Protein AF-A0A959H6X8-F1 (afdb_monomer)

pLDDT: mean 93.14, std 8.44, range [43.53, 98.81]

Mean predicted aligned error: 4.14 Å

Sequence (132 aa):
GRILAFDNGFKRHFQNNGQNSHSRGVEYEVDEGARTVRQTWEYGKELGPAFYSRNICDADYLPQSGNRLLTSGNIHYEGKAYCRIVEVSPDGEVVFEAELTFANRYGSGIDAWGHTDIVYRSERLPVYPEGQ

Structure (mmCIF, N/CA/C/O backbone):
data_AF-A0A959H6X8-F1
#
_entry.id   AF-A0A959H6X8-F1
#
loop_
_atom_site.group_PDB
_atom_site.id
_atom_site.type_symbol
_atom_site.label_atom_id
_atom_site.label_alt_id
_atom_site.label_comp_id
_atom_site.label_asym_id
_atom_site.label_entity_id
_atom_site.label_seq_id
_atom_site.pdbx_PDB_ins_code
_atom_site.Cartn_x
_atom_site.Cartn_y
_atom_site.Cartn_z
_atom_site.occupancy
_atom_site.B_iso_or_equiv
_atom_site.auth_seq_id
_atom_site.auth_comp_id
_atom_site.auth_asym_id
_atom_site.auth_atom_id
_atom_site.pdbx_PDB_model_num
ATOM 1 N N . GLY A 1 1 ? -11.555 8.028 16.524 1.00 91.31 1 GLY A N 1
ATOM 2 C CA . GLY A 1 1 ? -11.87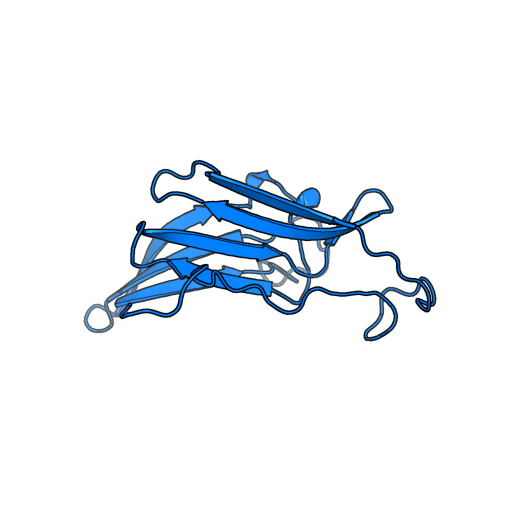4 7.580 15.149 1.00 91.31 1 GLY A CA 1
ATOM 3 C C . GLY A 1 1 ? -10.835 6.586 14.660 1.00 91.31 1 GLY A C 1
ATOM 4 O O . GLY A 1 1 ? -9.850 6.382 15.361 1.00 91.31 1 GLY A O 1
ATOM 5 N N . ARG A 1 2 ? -11.037 5.964 13.490 1.00 95.69 2 ARG A N 1
ATOM 6 C CA . ARG A 1 2 ? -10.019 5.113 12.848 1.00 95.69 2 ARG A CA 1
ATOM 7 C C . ARG A 1 2 ? -9.361 5.847 11.687 1.00 95.69 2 ARG A C 1
ATOM 9 O O . ARG A 1 2 ? -10.045 6.561 10.961 1.00 95.69 2 ARG A O 1
ATOM 16 N N . ILE A 1 3 ? -8.055 5.666 11.533 1.00 98.00 3 ILE A N 1
ATOM 17 C CA . ILE A 1 3 ? -7.262 6.222 10.436 1.00 98.00 3 ILE A CA 1
ATOM 18 C C . ILE A 1 3 ? -6.536 5.066 9.761 1.00 98.00 3 ILE A C 1
ATOM 20 O O . ILE A 1 3 ? -5.771 4.364 10.420 1.00 98.00 3 ILE A O 1
ATOM 24 N N . LEU A 1 4 ? -6.767 4.895 8.462 1.00 98.44 4 LEU A N 1
ATOM 25 C CA . LEU A 1 4 ? -6.001 4.007 7.594 1.00 98.44 4 LEU A CA 1
ATOM 26 C C . LEU A 1 4 ? -4.975 4.843 6.825 1.00 98.44 4 LEU A C 1
ATOM 28 O O . LEU A 1 4 ? -5.294 5.928 6.343 1.00 98.44 4 LEU A O 1
ATOM 32 N N . ALA A 1 5 ? -3.751 4.338 6.711 1.00 98.25 5 ALA A N 1
ATOM 33 C CA . ALA A 1 5 ? -2.714 4.953 5.899 1.00 98.25 5 ALA A CA 1
ATOM 34 C C . ALA A 1 5 ? -1.862 3.894 5.201 1.00 98.25 5 ALA A C 1
ATOM 36 O O . ALA A 1 5 ? -1.592 2.825 5.755 1.00 98.25 5 ALA A O 1
ATOM 37 N N . PHE A 1 6 ? -1.369 4.239 4.014 1.00 98.69 6 PHE A N 1
ATOM 38 C CA . PHE A 1 6 ? -0.217 3.566 3.437 1.00 98.69 6 PHE A CA 1
ATOM 39 C C . PHE A 1 6 ? 1.057 4.254 3.941 1.00 98.69 6 PHE A C 1
ATOM 41 O O . PHE A 1 6 ? 1.339 5.406 3.620 1.00 98.69 6 PHE A O 1
ATOM 48 N N . ASP A 1 7 ? 1.833 3.553 4.757 1.00 98.00 7 ASP A N 1
ATOM 49 C CA . ASP A 1 7 ? 3.124 4.003 5.262 1.00 98.00 7 ASP A CA 1
ATOM 50 C C . ASP A 1 7 ? 4.219 3.494 4.319 1.00 98.00 7 ASP A C 1
ATOM 52 O O . ASP A 1 7 ? 4.627 2.335 4.404 1.00 98.00 7 ASP A O 1
ATOM 56 N N . ASN A 1 8 ? 4.700 4.357 3.413 1.00 97.38 8 ASN A N 1
ATOM 57 C CA . ASN A 1 8 ? 5.770 4.012 2.470 1.00 97.38 8 ASN A CA 1
ATOM 58 C C . ASN A 1 8 ? 7.044 3.538 3.179 1.00 97.38 8 ASN A C 1
ATOM 60 O O . ASN A 1 8 ? 7.749 2.689 2.643 1.00 97.38 8 ASN A O 1
ATOM 64 N N . GLY A 1 9 ? 7.350 4.071 4.367 1.00 95.81 9 GLY A N 1
ATOM 65 C CA . GLY A 1 9 ? 8.530 3.698 5.144 1.00 95.81 9 GLY A CA 1
ATOM 66 C C . GLY A 1 9 ? 9.861 4.273 4.659 1.00 95.81 9 GLY A C 1
ATOM 67 O O . GLY A 1 9 ? 10.912 3.834 5.131 1.00 95.81 9 GLY A O 1
ATOM 68 N N . PHE A 1 10 ? 9.868 5.249 3.744 1.00 93.38 10 PHE A N 1
ATOM 69 C CA . PHE A 1 10 ? 11.110 5.921 3.355 1.00 93.38 10 PHE A CA 1
ATOM 70 C C . PHE A 1 10 ? 11.720 6.666 4.550 1.00 93.38 10 PHE A C 1
ATOM 72 O O . PHE A 1 10 ? 11.047 7.450 5.215 1.00 93.38 10 PHE A O 1
ATOM 79 N N . LYS A 1 11 ? 13.010 6.419 4.821 1.00 90.88 11 LYS A N 1
ATOM 80 C CA . LYS A 1 11 ? 13.726 6.930 6.006 1.00 90.88 11 LYS A CA 1
ATOM 81 C C . LYS A 1 11 ? 13.041 6.574 7.330 1.00 90.88 11 LYS A C 1
ATOM 83 O O . LYS A 1 11 ? 13.046 7.366 8.277 1.00 90.88 11 LYS A O 1
ATOM 88 N N . ARG A 1 12 ? 12.457 5.372 7.407 1.00 93.31 12 ARG A N 1
ATOM 89 C CA . ARG A 1 12 ? 11.875 4.834 8.642 1.00 93.31 12 ARG A CA 1
ATOM 90 C C . ARG A 1 12 ? 12.856 4.998 9.813 1.00 93.31 12 ARG A C 1
ATOM 92 O O . ARG A 1 12 ? 14.059 4.785 9.666 1.00 93.31 12 ARG A O 1
ATOM 99 N N . HIS A 1 13 ? 12.336 5.422 10.965 1.00 92.00 13 HIS A N 1
ATOM 100 C CA . HIS A 1 13 ? 13.120 5.756 12.166 1.00 92.00 13 HIS A CA 1
ATOM 101 C C . HIS A 1 13 ? 14.178 6.857 11.965 1.00 92.00 13 HIS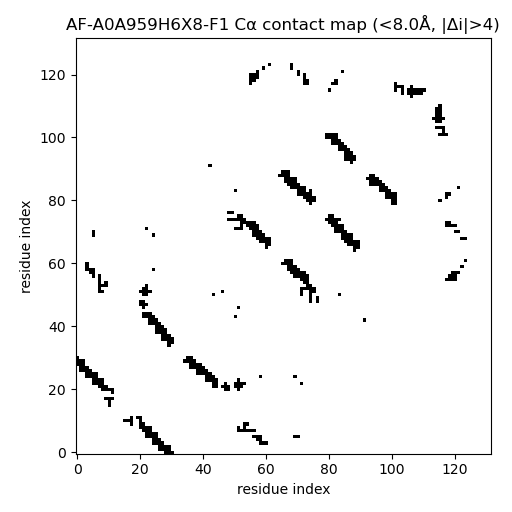 A C 1
ATOM 103 O O . HIS A 1 13 ? 15.167 6.897 12.692 1.00 92.00 13 HIS A O 1
ATOM 109 N N . PHE A 1 14 ? 13.978 7.751 10.992 1.00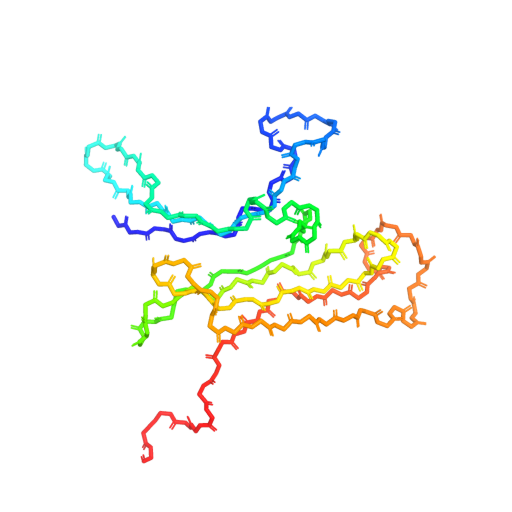 90.38 14 PHE A N 1
ATOM 110 C CA . PHE A 1 14 ? 14.905 8.836 10.652 1.00 90.38 14 PHE A CA 1
ATOM 111 C C . PHE A 1 14 ? 16.299 8.341 10.225 1.00 90.38 14 PHE A C 1
ATOM 113 O O . PHE A 1 14 ? 17.289 9.064 10.341 1.00 90.38 14 PHE A O 1
ATOM 120 N N . GLN A 1 15 ? 16.387 7.108 9.713 1.00 87.12 15 GLN A N 1
ATOM 121 C CA . GLN A 1 15 ? 17.642 6.505 9.267 1.00 87.12 15 GLN A CA 1
ATOM 122 C C . GLN A 1 15 ? 17.861 6.714 7.763 1.00 87.12 15 GLN A C 1
ATOM 124 O O . GLN A 1 15 ? 16.959 6.528 6.949 1.00 87.12 15 GLN A O 1
ATOM 129 N N . ASN A 1 16 ? 19.090 7.073 7.380 1.00 78.88 16 ASN A N 1
ATOM 130 C CA . ASN A 1 16 ? 19.459 7.335 5.982 1.00 78.88 16 ASN A CA 1
ATOM 131 C C . ASN A 1 16 ? 19.854 6.076 5.188 1.00 78.88 16 ASN A C 1
ATOM 133 O O . ASN A 1 16 ? 20.015 6.162 3.976 1.00 78.88 16 ASN A O 1
ATOM 137 N N . ASN A 1 17 ? 20.038 4.921 5.836 1.00 67.88 17 ASN A N 1
ATOM 138 C CA . ASN A 1 17 ? 20.657 3.742 5.216 1.00 67.88 17 ASN A CA 1
ATOM 139 C C . ASN A 1 17 ? 19.669 2.755 4.571 1.00 67.88 17 ASN A C 1
ATOM 141 O O . ASN A 1 17 ? 20.117 1.773 3.992 1.00 67.88 17 ASN A O 1
ATOM 145 N N . GLY A 1 18 ? 18.354 2.987 4.640 1.00 66.81 18 GLY A N 1
ATOM 146 C CA . GLY A 1 18 ? 17.345 2.238 3.877 1.00 66.81 18 GLY A CA 1
ATOM 147 C C . GLY A 1 18 ? 17.184 0.749 4.222 1.00 66.81 18 GLY A C 1
ATOM 148 O O . GLY A 1 18 ? 16.165 0.176 3.855 1.00 66.81 18 GLY A O 1
ATOM 149 N N . GLN A 1 19 ? 18.114 0.136 4.965 1.00 68.44 19 GLN A N 1
ATOM 150 C CA . GLN A 1 19 ? 18.187 -1.317 5.181 1.00 68.44 19 GLN A CA 1
ATOM 151 C C . GLN A 1 19 ? 16.973 -1.909 5.911 1.00 68.44 19 GLN A C 1
ATOM 153 O O . GLN A 1 19 ? 16.724 -3.100 5.791 1.00 68.44 19 GLN A O 1
ATOM 158 N N . ASN A 1 20 ? 16.187 -1.075 6.598 1.00 78.62 20 ASN A N 1
ATOM 159 C CA . ASN A 1 20 ? 14.956 -1.474 7.287 1.00 78.62 20 ASN A CA 1
ATOM 160 C C . ASN A 1 20 ? 13.686 -0.840 6.685 1.00 78.62 20 ASN A C 1
ATOM 162 O O . ASN A 1 20 ? 12.619 -0.867 7.307 1.00 78.62 20 ASN A O 1
ATOM 166 N N . SER A 1 21 ? 13.789 -0.209 5.509 1.00 91.94 21 SER A N 1
ATOM 167 C CA . SER A 1 21 ? 12.630 0.406 4.856 1.00 91.94 21 SER A CA 1
ATOM 168 C C . SER A 1 21 ? 11.735 -0.680 4.268 1.00 91.94 21 SER A C 1
ATOM 170 O O . SER A 1 21 ? 12.181 -1.539 3.517 1.00 91.94 21 SER A O 1
ATOM 172 N N . HIS A 1 22 ? 10.465 -0.627 4.636 1.00 96.19 22 HIS A N 1
ATOM 173 C CA . HIS A 1 22 ? 9.401 -1.480 4.130 1.00 96.19 22 HIS A CA 1
ATOM 174 C C . HIS A 1 22 ? 8.140 -0.634 4.082 1.00 96.19 22 HIS A C 1
ATOM 176 O O . HIS A 1 22 ? 7.979 0.271 4.910 1.00 96.19 22 HIS A O 1
ATOM 182 N N . SER A 1 23 ? 7.255 -0.935 3.142 1.00 98.06 23 SER A N 1
ATOM 183 C CA . SER A 1 23 ? 5.942 -0.311 3.101 1.00 98.06 23 SER A CA 1
ATOM 184 C C . SER A 1 23 ? 4.937 -1.157 3.862 1.00 98.06 23 SER A C 1
ATOM 186 O O . SER A 1 23 ? 5.094 -2.374 3.969 1.00 98.06 23 SER A O 1
ATOM 188 N N . ARG A 1 24 ? 3.910 -0.513 4.406 1.00 98.44 24 ARG A N 1
ATOM 189 C CA . ARG A 1 24 ? 2.816 -1.207 5.078 1.00 98.44 24 ARG A CA 1
ATOM 190 C C . ARG A 1 24 ? 1.514 -0.432 4.963 1.00 98.44 24 ARG A C 1
ATOM 192 O O . ARG A 1 24 ? 1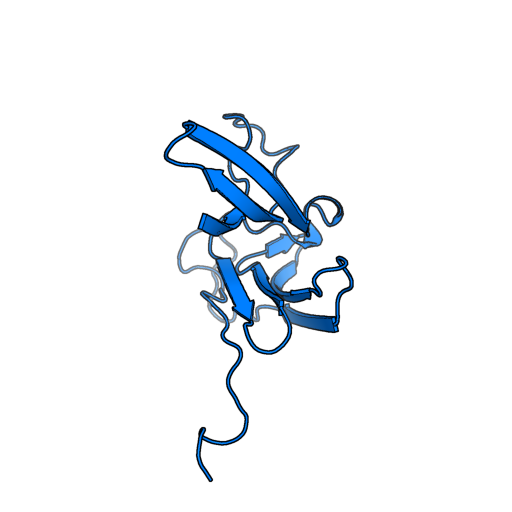.515 0.791 5.072 1.00 98.44 24 ARG A O 1
ATOM 199 N N . GLY A 1 25 ? 0.407 -1.145 4.802 1.00 98.56 25 GLY A N 1
ATOM 200 C CA . GLY A 1 25 ? -0.889 -0.608 5.199 1.00 98.56 25 GLY A CA 1
ATOM 201 C C . GLY A 1 25 ? -0.973 -0.667 6.718 1.00 98.56 25 GLY A C 1
ATOM 202 O O . GLY A 1 25 ? -0.603 -1.681 7.309 1.00 98.56 25 GLY A O 1
ATOM 203 N N . VAL A 1 26 ? -1.414 0.407 7.362 1.00 98.56 26 VAL A N 1
ATOM 204 C CA . VAL A 1 26 ? -1.519 0.467 8.822 1.00 98.56 26 VAL A CA 1
ATOM 205 C C . VAL A 1 26 ? -2.788 1.195 9.236 1.00 98.56 26 VAL A C 1
ATOM 207 O O . VAL A 1 26 ? -3.136 2.230 8.668 1.00 98.56 26 VAL A O 1
ATOM 210 N N . GLU A 1 27 ? -3.475 0.650 10.238 1.00 98.38 27 GLU A N 1
ATOM 211 C CA . GLU A 1 27 ? -4.657 1.270 10.830 1.00 98.38 27 GLU A CA 1
ATOM 212 C C . GLU A 1 27 ? -4.404 1.631 12.292 1.00 98.38 27 GLU A C 1
ATOM 214 O O . GLU A 1 27 ? -3.811 0.866 13.064 1.00 98.38 27 GLU A O 1
ATOM 219 N N . TYR A 1 28 ? -4.890 2.808 12.668 1.00 98.50 28 TYR A N 1
ATOM 220 C CA . TYR A 1 28 ? -4.825 3.333 14.018 1.00 98.50 28 TYR A CA 1
ATOM 221 C C . TYR A 1 28 ? -6.214 3.672 14.536 1.00 98.50 28 TYR A C 1
ATOM 223 O O . TYR A 1 28 ? -7.023 4.284 13.840 1.00 98.50 28 TYR A O 1
ATOM 231 N N . GLU A 1 29 ? -6.459 3.347 15.798 1.00 98.31 29 GLU A N 1
ATOM 232 C CA . GLU A 1 29 ? -7.528 3.930 16.592 1.00 98.31 29 GLU A CA 1
ATOM 233 C C . GLU A 1 29 ? -6.981 5.146 17.340 1.00 98.31 29 GLU A C 1
ATOM 235 O O . GLU A 1 29 ? -5.954 5.060 18.016 1.00 98.31 29 GLU A O 1
ATOM 240 N N . VAL A 1 30 ? -7.663 6.279 17.195 1.00 98.31 30 VAL A N 1
ATOM 241 C CA . VAL A 1 30 ? -7.308 7.555 17.821 1.00 98.31 30 VAL A CA 1
ATOM 242 C C . VAL A 1 30 ? -8.406 7.953 18.797 1.00 98.31 30 VAL A C 1
ATOM 244 O O . VAL A 1 30 ? -9.564 8.118 18.395 1.00 98.31 30 VAL A O 1
ATOM 247 N N . ASP A 1 31 ? -8.029 8.144 20.057 1.00 98.19 31 ASP A N 1
ATOM 248 C CA . ASP A 1 31 ? -8.856 8.784 21.076 1.00 98.19 31 ASP A CA 1
ATOM 249 C C . ASP A 1 31 ? -8.330 10.205 21.303 1.00 98.19 31 ASP A C 1
ATOM 251 O O . ASP A 1 31 ? -7.296 10.420 21.940 1.00 98.19 31 ASP A O 1
ATOM 255 N N . GLU A 1 32 ? -9.033 11.191 20.747 1.00 97.19 32 GLU A N 1
ATOM 256 C CA . GLU A 1 32 ? -8.651 12.603 20.855 1.00 97.19 32 GLU A CA 1
ATOM 257 C C . GLU A 1 32 ? -8.851 13.159 22.273 1.00 97.19 32 GLU A C 1
ATOM 259 O O . GLU A 1 32 ? -8.097 14.038 22.697 1.00 97.19 32 GLU A O 1
ATOM 264 N N . GLY A 1 33 ? -9.823 12.629 23.026 1.00 98.00 33 GLY A N 1
ATOM 265 C CA . GLY A 1 33 ? -10.101 13.050 24.399 1.00 98.00 33 GLY A CA 1
ATOM 266 C C . GLY A 1 33 ? -9.017 12.575 25.362 1.00 98.00 33 GLY A C 1
ATOM 267 O O . GLY A 1 33 ? -8.494 13.364 26.151 1.00 98.00 33 GLY A O 1
ATOM 268 N N . ALA A 1 34 ? -8.627 11.304 25.248 1.00 98.00 34 ALA A N 1
ATOM 269 C CA . ALA A 1 34 ? -7.538 10.715 26.024 1.00 98.00 34 ALA A CA 1
ATOM 270 C C . ALA A 1 34 ? -6.140 11.034 25.459 1.00 98.00 34 ALA A C 1
ATOM 272 O O . ALA A 1 34 ? -5.141 10.801 26.140 1.00 98.00 34 ALA A O 1
ATOM 273 N N . ARG A 1 35 ? -6.056 11.574 24.233 1.00 97.81 35 ARG A N 1
ATOM 274 C CA . ARG A 1 35 ? -4.813 11.835 23.482 1.00 97.81 35 ARG A CA 1
ATOM 275 C C . ARG A 1 35 ? -3.962 10.582 23.290 1.00 97.81 35 ARG A C 1
ATOM 277 O O . ARG A 1 35 ? -2.740 10.618 23.445 1.00 97.81 35 ARG A O 1
ATOM 284 N N . THR A 1 36 ? -4.606 9.470 22.958 1.00 98.25 36 THR A N 1
ATOM 285 C CA . THR A 1 36 ? -3.929 8.194 22.721 1.00 98.25 36 THR A CA 1
ATOM 286 C C . THR A 1 36 ? -4.127 7.719 21.289 1.00 98.25 36 THR A C 1
ATOM 288 O O . THR A 1 36 ? -5.105 8.047 20.615 1.00 98.25 36 THR A O 1
ATOM 291 N N . VAL A 1 37 ? -3.156 6.941 20.817 1.00 98.25 37 VAL A N 1
ATOM 292 C CA . VAL A 1 37 ? -3.208 6.256 19.530 1.00 98.25 37 VAL A CA 1
ATOM 293 C C . VAL A 1 37 ? -2.818 4.799 19.733 1.00 98.25 37 VAL A C 1
ATOM 295 O O . VAL A 1 37 ? -1.845 4.498 20.427 1.00 98.25 37 VAL A O 1
ATOM 298 N N . ARG A 1 38 ? -3.579 3.886 19.133 1.00 98.44 38 ARG A N 1
ATOM 299 C CA . ARG A 1 38 ? -3.343 2.444 19.202 1.00 98.44 38 ARG A CA 1
ATOM 300 C C . ARG A 1 38 ? -3.337 1.869 17.795 1.00 98.44 38 ARG A C 1
ATOM 302 O O . ARG A 1 38 ? -4.328 1.989 17.085 1.00 98.44 38 ARG A O 1
ATOM 309 N N . GLN A 1 39 ? -2.238 1.232 17.397 1.00 98.31 39 GLN A N 1
ATOM 310 C CA . GLN A 1 39 ? -2.207 0.469 16.148 1.00 98.31 39 GLN A CA 1
ATOM 311 C C . GLN A 1 39 ? -3.143 -0.737 16.290 1.00 98.31 39 GLN A C 1
ATOM 313 O O . GLN A 1 39 ? -3.041 -1.488 17.263 1.00 98.31 39 GLN A O 1
ATOM 318 N N . THR A 1 40 ? -4.074 -0.898 15.356 1.00 97.31 40 THR A N 1
ATOM 319 C CA . THR A 1 40 ? -5.092 -1.960 15.396 1.00 97.31 40 THR A CA 1
ATOM 320 C C . THR A 1 40 ? -4.859 -3.034 14.349 1.00 97.31 40 THR A C 1
ATOM 322 O O . THR A 1 40 ? -5.314 -4.158 14.538 1.00 97.31 40 THR A O 1
ATOM 325 N N . TRP A 1 41 ? -4.157 -2.694 13.270 1.00 97.88 41 TRP A N 1
ATOM 326 C CA . TRP A 1 41 ? -3.932 -3.574 12.132 1.00 97.88 41 TRP A CA 1
ATOM 327 C C . TRP A 1 41 ? -2.695 -3.126 11.347 1.00 97.88 41 TRP A C 1
ATOM 329 O O . TRP A 1 41 ? -2.401 -1.928 11.278 1.00 97.88 41 TRP A O 1
ATOM 339 N N . GLU A 1 42 ? -1.979 -4.076 10.749 1.00 98.31 42 GLU A N 1
ATOM 340 C CA . GLU A 1 42 ? -0.962 -3.799 9.735 1.00 98.31 42 GLU A CA 1
ATOM 341 C C . GLU A 1 42 ? -0.841 -4.947 8.726 1.00 98.31 42 GLU A C 1
ATOM 343 O O . GLU A 1 42 ? -1.106 -6.101 9.053 1.00 98.31 42 GLU A O 1
ATOM 348 N N . TYR A 1 43 ? -0.391 -4.624 7.515 1.00 98.50 43 TYR A N 1
ATOM 349 C CA . TYR A 1 43 ? -0.060 -5.587 6.465 1.00 98.50 43 TYR A CA 1
ATOM 350 C C . TYR A 1 43 ? 1.122 -5.085 5.630 1.00 98.50 43 TYR A C 1
ATOM 352 O O . TYR A 1 43 ? 1.265 -3.884 5.407 1.00 98.50 43 TYR A O 1
ATOM 360 N N . GLY A 1 44 ? 1.943 -6.004 5.118 1.00 97.69 44 GLY A N 1
ATOM 361 C CA . GLY A 1 44 ? 2.977 -5.720 4.113 1.00 97.69 44 GLY A CA 1
ATOM 362 C C . GLY A 1 44 ? 4.406 -5.640 4.651 1.00 97.69 44 GLY A C 1
ATOM 363 O O . GLY A 1 44 ? 5.347 -5.827 3.887 1.00 97.69 44 GLY A O 1
ATOM 364 N N . LYS A 1 45 ? 4.594 -5.473 5.967 1.00 96.69 45 LYS A N 1
ATOM 365 C CA . LYS A 1 45 ? 5.928 -5.443 6.594 1.00 96.69 45 LYS A CA 1
ATOM 366 C C . LYS A 1 45 ? 6.768 -6.681 6.262 1.00 96.69 45 LYS A C 1
ATOM 368 O O . LYS A 1 45 ? 7.917 -6.542 5.851 1.00 96.69 45 LYS A O 1
ATOM 373 N N . GLU A 1 46 ? 6.181 -7.867 6.397 1.00 96.19 46 GLU A N 1
ATOM 374 C CA . GLU A 1 46 ? 6.867 -9.147 6.169 1.00 96.19 46 GLU A CA 1
ATOM 375 C C . GLU A 1 46 ? 7.143 -9.430 4.680 1.00 96.19 46 GLU A C 1
ATOM 377 O O . GLU A 1 46 ? 7.962 -10.284 4.357 1.00 96.19 46 GLU A O 1
ATOM 382 N N . LEU A 1 47 ? 6.515 -8.684 3.760 1.00 96.31 47 LEU A N 1
ATOM 383 C CA . LEU A 1 47 ? 6.799 -8.773 2.321 1.00 96.31 47 LEU A CA 1
ATOM 384 C C . LEU A 1 47 ? 8.082 -8.021 1.931 1.00 96.31 47 LEU A C 1
ATOM 386 O O . LEU A 1 47 ? 8.627 -8.235 0.846 1.00 96.31 47 LEU A O 1
ATOM 390 N N . GLY A 1 48 ? 8.569 -7.135 2.806 1.00 95.56 48 GLY A N 1
ATOM 391 C CA . GLY A 1 48 ? 9.846 -6.454 2.647 1.00 95.56 48 GLY A CA 1
ATOM 392 C C . GLY A 1 48 ? 9.978 -5.712 1.305 1.00 95.56 48 GLY A C 1
ATOM 393 O O . GLY A 1 48 ? 9.035 -5.045 0.867 1.00 95.56 48 GLY A O 1
ATOM 394 N N . PRO A 1 49 ? 11.142 -5.803 0.632 1.00 95.38 49 PRO A N 1
ATOM 395 C CA . PRO A 1 49 ? 11.399 -5.102 -0.625 1.00 95.38 49 PRO A CA 1
ATOM 396 C C . PRO A 1 49 ? 10.425 -5.424 -1.767 1.00 95.38 49 PRO A C 1
ATOM 398 O O . PRO A 1 49 ? 10.217 -4.575 -2.627 1.00 95.38 49 PRO A O 1
ATOM 401 N N . ALA A 1 50 ? 9.795 -6.605 -1.764 1.00 96.50 50 ALA A N 1
ATOM 402 C CA . ALA A 1 50 ? 8.844 -7.011 -2.802 1.00 96.50 50 ALA A CA 1
ATOM 403 C C . ALA A 1 50 ? 7.502 -6.257 -2.736 1.00 96.50 50 ALA A C 1
ATOM 405 O O . ALA A 1 50 ? 6.706 -6.316 -3.668 1.00 96.50 50 ALA A O 1
ATOM 406 N N . PHE A 1 51 ? 7.243 -5.546 -1.636 1.00 97.88 51 PHE A N 1
ATOM 407 C CA . PHE A 1 51 ? 6.084 -4.666 -1.475 1.00 97.88 51 PHE A CA 1
ATOM 408 C C . PHE A 1 51 ? 6.488 -3.217 -1.177 1.00 97.88 51 PHE A C 1
ATOM 410 O O . PHE A 1 51 ? 5.631 -2.353 -0.997 1.00 97.88 51 PHE A O 1
ATOM 417 N N . TYR A 1 52 ? 7.787 -2.924 -1.100 1.00 97.00 52 TYR A N 1
ATOM 418 C CA . TYR A 1 52 ? 8.279 -1.609 -0.717 1.00 97.00 52 TYR A CA 1
ATOM 419 C C . TYR A 1 52 ? 8.205 -0.625 -1.884 1.00 97.00 52 TYR A C 1
ATOM 421 O O . TYR A 1 52 ? 8.943 -0.737 -2.862 1.00 97.00 52 TYR A O 1
ATOM 429 N N . SER A 1 53 ? 7.374 0.399 -1.719 1.00 95.50 53 SER A N 1
ATOM 430 C CA . SER A 1 53 ? 7.336 1.568 -2.586 1.00 95.50 53 SER A CA 1
ATOM 431 C C . SER A 1 53 ? 7.815 2.782 -1.803 1.00 95.50 53 SER A C 1
ATOM 433 O O . SER A 1 53 ? 7.168 3.217 -0.847 1.00 95.50 53 SER A O 1
ATOM 435 N N . ARG A 1 54 ? 8.959 3.351 -2.205 1.00 93.38 54 ARG A N 1
ATOM 436 C CA . ARG A 1 54 ? 9.570 4.524 -1.544 1.00 93.38 54 ARG A CA 1
ATOM 437 C C . ARG A 1 54 ? 8.631 5.736 -1.548 1.00 93.38 54 ARG A C 1
ATOM 439 O O . ARG A 1 54 ? 8.660 6.552 -0.630 1.00 93.38 54 ARG A O 1
ATOM 446 N N . ASN A 1 55 ? 7.856 5.874 -2.612 1.00 92.38 55 ASN A N 1
ATOM 447 C CA . ASN A 1 55 ? 6.919 6.955 -2.884 1.00 92.38 55 ASN A CA 1
ATOM 448 C C . ASN A 1 55 ? 5.708 6.382 -3.620 1.00 92.38 55 ASN A C 1
ATOM 450 O O . ASN A 1 55 ? 5.787 5.260 -4.093 1.00 92.38 55 ASN A O 1
ATOM 454 N N . ILE A 1 56 ? 4.636 7.164 -3.749 1.00 95.69 56 ILE A N 1
ATOM 455 C CA . ILE A 1 56 ? 3.440 6.813 -4.529 1.00 95.69 56 ILE A CA 1
ATOM 456 C C . ILE A 1 56 ? 2.725 5.561 -4.006 1.00 95.69 56 ILE A C 1
ATOM 458 O O . ILE A 1 56 ? 3.230 4.438 -4.033 1.00 95.69 56 ILE A O 1
ATOM 462 N N . CYS A 1 57 ? 1.523 5.772 -3.497 1.00 97.75 57 CYS A N 1
ATOM 463 C CA . CYS A 1 57 ? 0.740 4.720 -2.885 1.00 97.75 57 CYS A CA 1
ATOM 464 C C . CYS A 1 57 ? -0.707 5.149 -2.698 1.00 97.75 57 CYS A C 1
ATOM 466 O O . CYS A 1 57 ? -1.038 6.330 -2.831 1.00 97.75 57 CYS A O 1
ATOM 468 N N . ASP A 1 58 ? -1.519 4.181 -2.293 1.00 98.50 58 ASP A N 1
ATOM 469 C CA . ASP A 1 58 ? -2.899 4.398 -1.889 1.00 98.50 58 ASP A CA 1
ATOM 470 C C . ASP A 1 58 ? -3.324 3.410 -0.810 1.00 98.50 58 ASP A C 1
ATOM 472 O O . ASP A 1 58 ? -2.755 2.316 -0.709 1.00 98.50 58 ASP A O 1
ATOM 476 N N . ALA A 1 59 ? -4.318 3.794 -0.015 1.00 98.50 59 ALA A N 1
ATOM 477 C CA . ALA A 1 59 ? -4.954 2.900 0.939 1.00 98.50 59 ALA A CA 1
ATOM 478 C C . ALA A 1 59 ? -6.426 3.266 1.129 1.00 98.50 59 ALA A C 1
ATOM 480 O O . ALA A 1 59 ? -6.730 4.307 1.712 1.00 98.50 59 ALA A O 1
ATOM 481 N N . ASP A 1 60 ? -7.308 2.348 0.747 1.00 98.31 60 ASP A N 1
ATOM 482 C CA . ASP A 1 60 ? -8.751 2.513 0.859 1.00 98.31 60 ASP A CA 1
ATOM 483 C C . ASP A 1 60 ? -9.350 1.475 1.793 1.00 98.31 60 ASP A C 1
ATOM 485 O O . ASP A 1 60 ? -9.048 0.280 1.734 1.00 98.31 60 ASP A O 1
ATOM 489 N N . TYR A 1 61 ? -10.246 1.936 2.658 1.00 97.81 61 TYR A N 1
ATOM 490 C CA . TYR A 1 61 ? -11.117 1.058 3.422 1.00 97.81 61 TYR A CA 1
ATOM 491 C C . TYR A 1 61 ? -12.375 0.785 2.601 1.00 97.81 61 TYR A C 1
ATOM 493 O O . TYR A 1 61 ? -13.055 1.726 2.200 1.00 97.81 61 TYR A O 1
ATOM 501 N N . LEU A 1 62 ? -12.706 -0.488 2.382 1.00 97.38 62 LEU A N 1
ATOM 502 C CA . LEU A 1 62 ? -13.850 -0.918 1.581 1.00 97.38 62 LEU A CA 1
ATOM 503 C C . LEU A 1 62 ? -15.059 -1.184 2.495 1.00 97.38 62 LEU A C 1
ATOM 505 O O . LEU A 1 62 ? -15.105 -2.235 3.140 1.00 97.38 62 LEU A O 1
ATOM 509 N N . PRO A 1 63 ? -16.061 -0.283 2.585 1.00 94.31 63 PRO A N 1
ATOM 510 C CA . PRO A 1 63 ? -17.079 -0.361 3.636 1.00 94.31 63 PRO A 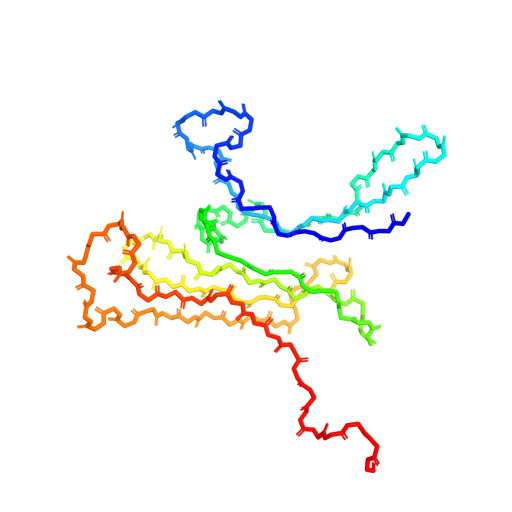CA 1
ATOM 511 C C . PRO A 1 63 ? -17.987 -1.590 3.554 1.00 94.31 63 PRO A C 1
ATOM 513 O O . PRO A 1 63 ? -18.482 -2.048 4.579 1.00 94.31 63 PRO A O 1
ATOM 516 N N . GLN A 1 64 ? -18.206 -2.127 2.352 1.00 92.62 64 GLN A N 1
ATOM 517 C CA . GLN A 1 64 ? -19.107 -3.258 2.126 1.00 92.62 64 GLN A CA 1
ATOM 518 C C . GLN A 1 64 ? -18.527 -4.587 2.631 1.00 92.62 64 GLN A C 1
ATOM 520 O O . GLN A 1 64 ? -19.287 -5.455 3.049 1.00 92.62 64 GLN A O 1
ATOM 525 N N . SER A 1 65 ? -17.202 -4.756 2.593 1.00 95.81 65 SER A N 1
ATOM 526 C CA . SER A 1 65 ? -16.514 -5.981 3.032 1.00 95.81 65 SER A CA 1
ATOM 527 C C . SER A 1 65 ? -15.723 -5.807 4.330 1.00 95.81 65 SER A C 1
ATOM 529 O O . SER A 1 65 ? -15.447 -6.787 5.015 1.00 95.81 65 SER A O 1
ATOM 531 N N . GLY A 1 66 ? -15.348 -4.575 4.680 1.00 96.69 66 GLY A N 1
ATOM 532 C CA . GLY A 1 66 ? -14.383 -4.284 5.742 1.00 96.69 66 GLY A CA 1
ATOM 533 C C . GLY A 1 66 ? -12.922 -4.520 5.334 1.00 96.69 66 GLY A C 1
ATOM 534 O O . GLY A 1 66 ? -12.023 -4.433 6.176 1.00 96.69 66 GLY A O 1
ATOM 535 N N . ASN A 1 67 ? -12.672 -4.821 4.059 1.00 98.44 67 ASN A N 1
ATOM 536 C CA . ASN A 1 67 ? -11.333 -5.071 3.533 1.00 98.44 67 ASN A CA 1
ATOM 537 C C . ASN A 1 67 ? -10.549 -3.762 3.358 1.00 98.44 67 ASN A C 1
ATOM 539 O O . ASN A 1 67 ? -11.116 -2.668 3.350 1.00 98.44 67 ASN A O 1
ATOM 543 N N . ARG A 1 68 ? -9.227 -3.877 3.213 1.00 98.56 68 ARG A N 1
ATOM 544 C CA . ARG A 1 68 ? -8.331 -2.769 2.868 1.00 98.56 68 ARG A CA 1
ATOM 545 C C . ARG A 1 68 ? -7.769 -3.016 1.477 1.00 98.56 68 ARG A C 1
ATOM 547 O O . ARG A 1 68 ? -7.175 -4.067 1.254 1.00 98.56 68 ARG A O 1
ATOM 554 N N . LEU A 1 69 ? -7.934 -2.059 0.573 1.00 98.69 69 LEU A N 1
ATOM 555 C CA . LEU A 1 69 ? -7.247 -2.037 -0.712 1.00 98.69 69 LEU A CA 1
ATOM 556 C C . LEU A 1 69 ? -5.975 -1.206 -0.552 1.00 98.69 69 LEU A C 1
ATOM 558 O O . LEU A 1 69 ? -6.042 -0.054 -0.139 1.00 98.69 69 LEU A O 1
ATOM 562 N N . LEU A 1 70 ? -4.815 -1.786 -0.837 1.00 98.81 70 LEU A N 1
ATOM 563 C CA . LEU A 1 70 ? -3.526 -1.109 -0.735 1.00 98.81 70 LEU A CA 1
ATOM 564 C C . LEU A 1 70 ? -2.847 -1.093 -2.100 1.00 98.81 70 LEU A C 1
ATOM 566 O O . LEU A 1 70 ? -2.718 -2.136 -2.742 1.00 98.81 70 LEU A O 1
ATOM 570 N N . THR A 1 71 ? -2.342 0.074 -2.496 1.00 98.75 71 THR A N 1
ATOM 571 C CA . THR A 1 71 ? -1.536 0.243 -3.709 1.00 98.75 71 THR A CA 1
ATOM 572 C C . THR A 1 71 ? -0.102 0.563 -3.330 1.00 98.75 71 THR A C 1
ATOM 574 O O . THR A 1 71 ? 0.187 1.649 -2.830 1.00 98.75 71 THR A O 1
ATOM 577 N N . SER A 1 72 ? 0.812 -0.358 -3.617 1.00 98.44 72 SER A N 1
ATOM 578 C CA . SER A 1 72 ? 2.248 -0.100 -3.610 1.00 98.44 72 SER A CA 1
ATOM 579 C C . SER A 1 72 ? 2.671 0.285 -5.029 1.00 98.44 72 SER A C 1
ATOM 581 O O . SER A 1 72 ? 2.778 -0.566 -5.913 1.00 98.44 72 SER A O 1
ATOM 583 N N . GLY A 1 73 ? 2.775 1.594 -5.277 1.00 97.31 73 GLY A N 1
ATOM 584 C CA . GLY A 1 73 ? 2.639 2.173 -6.618 1.00 97.31 73 GLY A CA 1
ATOM 585 C C . GLY A 1 73 ? 3.905 2.239 -7.471 1.00 97.31 73 GLY A C 1
ATOM 586 O O . GLY A 1 73 ? 3.803 2.461 -8.679 1.00 97.31 73 GLY A O 1
ATOM 587 N N . ASN A 1 74 ? 5.084 2.079 -6.869 1.00 95.19 74 ASN A N 1
ATOM 588 C CA . ASN A 1 74 ? 6.376 2.240 -7.530 1.00 95.19 74 ASN A CA 1
ATOM 589 C C . ASN A 1 74 ? 7.468 1.370 -6.875 1.00 95.19 74 ASN A C 1
ATOM 591 O O . ASN A 1 74 ? 8.331 1.851 -6.129 1.00 95.19 74 ASN A O 1
ATOM 595 N N . ILE A 1 75 ? 7.408 0.065 -7.135 1.00 95.12 75 ILE A N 1
ATOM 596 C CA . ILE A 1 75 ? 8.335 -0.925 -6.587 1.00 95.12 75 ILE A CA 1
ATOM 597 C C . ILE A 1 75 ? 9.473 -1.159 -7.579 1.00 95.12 75 ILE A C 1
ATOM 599 O O . ILE A 1 75 ? 9.248 -1.465 -8.749 1.00 95.12 75 ILE A O 1
ATOM 603 N N . HIS A 1 76 ? 10.706 -1.086 -7.076 1.00 92.38 76 HIS A N 1
ATOM 604 C CA . HIS A 1 76 ? 11.915 -1.491 -7.788 1.00 92.38 76 HIS A CA 1
ATOM 605 C C . HIS A 1 76 ? 12.620 -2.589 -6.991 1.00 92.38 76 HIS A C 1
ATOM 607 O O . HIS A 1 76 ? 13.283 -2.311 -5.990 1.00 92.38 76 HIS A O 1
ATOM 613 N N . TYR A 1 77 ? 12.471 -3.841 -7.419 1.00 93.25 77 TYR A N 1
ATOM 614 C CA . TYR A 1 77 ? 13.000 -4.998 -6.700 1.00 93.25 77 TYR A CA 1
ATOM 615 C C . TYR A 1 77 ? 13.432 -6.102 -7.671 1.00 93.25 77 TYR A C 1
ATOM 617 O O . TYR A 1 77 ? 12.756 -6.355 -8.664 1.00 93.25 77 TYR A O 1
ATOM 625 N N . GLU A 1 78 ? 14.588 -6.722 -7.408 1.00 93.12 78 GLU A N 1
ATOM 626 C CA . GLU A 1 78 ? 15.187 -7.788 -8.239 1.00 93.12 78 GLU A CA 1
ATOM 627 C C . GLU A 1 78 ? 15.253 -7.455 -9.744 1.00 93.12 78 GLU A C 1
ATOM 629 O O . GLU A 1 78 ? 14.972 -8.282 -10.609 1.00 93.12 78 GLU A O 1
ATOM 634 N N . GLY A 1 79 ? 15.613 -6.209 -10.069 1.00 89.06 79 GLY A N 1
ATOM 635 C CA . GLY A 1 79 ? 15.728 -5.738 -11.454 1.00 89.06 79 GLY A CA 1
ATOM 636 C C . GLY A 1 79 ? 14.391 -5.513 -12.168 1.00 89.06 79 GLY A C 1
ATOM 637 O O . GLY A 1 79 ? 14.390 -5.185 -13.353 1.00 89.06 79 GLY A O 1
ATOM 638 N N . LYS A 1 80 ? 13.261 -5.654 -11.468 1.00 91.75 80 LYS A N 1
ATOM 639 C CA . LYS A 1 80 ? 11.919 -5.371 -11.982 1.00 91.75 80 LYS A CA 1
ATOM 640 C C . LYS A 1 80 ? 11.419 -4.030 -11.463 1.00 91.75 80 LYS A C 1
ATOM 642 O O . LYS A 1 80 ? 11.692 -3.664 -10.321 1.00 91.75 80 LYS A O 1
ATOM 647 N N . ALA A 1 81 ? 10.650 -3.344 -12.301 1.00 93.19 81 ALA A N 1
ATOM 648 C CA . ALA A 1 81 ? 9.850 -2.189 -11.921 1.00 93.19 81 ALA A CA 1
ATOM 649 C C . ALA A 1 81 ? 8.372 -2.564 -12.085 1.00 93.19 81 ALA A C 1
ATOM 651 O O . ALA A 1 81 ? 7.981 -3.069 -13.142 1.00 93.19 81 ALA A O 1
ATOM 652 N N . TYR A 1 82 ? 7.582 -2.412 -11.030 1.00 96.50 82 TYR A N 1
ATOM 653 C CA . TYR A 1 82 ? 6.181 -2.826 -11.011 1.00 96.50 82 TYR A CA 1
ATOM 654 C C . TYR A 1 82 ? 5.397 -2.086 -9.929 1.00 96.50 82 TYR A C 1
ATOM 656 O O . TYR A 1 82 ? 5.973 -1.468 -9.034 1.00 96.50 82 TYR A O 1
ATOM 664 N N . CYS A 1 83 ? 4.073 -2.176 -9.985 1.00 98.06 83 CYS A N 1
ATOM 665 C CA . CYS A 1 83 ? 3.231 -1.911 -8.826 1.00 98.06 83 CYS A CA 1
ATOM 666 C C . CYS A 1 83 ? 2.572 -3.201 -8.347 1.00 98.06 83 CYS A C 1
ATOM 668 O O . CYS A 1 83 ? 2.449 -4.177 -9.097 1.00 98.06 83 CYS A O 1
ATOM 670 N N . ARG A 1 84 ? 2.120 -3.181 -7.096 1.00 98.56 84 ARG A N 1
ATOM 671 C CA . ARG A 1 84 ? 1.303 -4.245 -6.526 1.00 98.56 84 ARG A CA 1
ATOM 672 C C . ARG A 1 84 ? 0.075 -3.658 -5.846 1.00 98.56 84 ARG A C 1
ATOM 674 O O . ARG A 1 84 ? 0.195 -2.765 -5.008 1.00 98.56 84 ARG A O 1
ATOM 681 N N . ILE A 1 85 ? -1.090 -4.174 -6.217 1.00 98.69 85 ILE A N 1
ATOM 682 C CA . ILE A 1 85 ? -2.390 -3.830 -5.643 1.00 98.69 85 ILE A CA 1
ATOM 683 C C . ILE A 1 85 ? -2.884 -5.061 -4.889 1.00 98.69 85 ILE A C 1
ATOM 685 O O . ILE A 1 85 ? -2.945 -6.143 -5.471 1.00 98.69 85 ILE A O 1
ATOM 689 N N . VAL A 1 86 ? -3.221 -4.908 -3.611 1.00 98.69 86 VAL A N 1
ATOM 690 C CA . V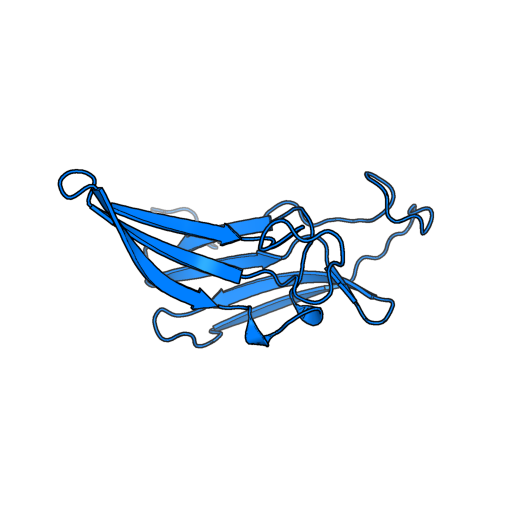AL A 1 86 ? -3.709 -6.004 -2.761 1.00 98.69 86 VAL A CA 1
ATOM 691 C C . VAL A 1 86 ? -4.989 -5.601 -2.049 1.00 98.69 86 VAL A C 1
ATOM 693 O O . VAL A 1 86 ? -5.066 -4.516 -1.479 1.00 98.69 86 VAL A O 1
ATOM 696 N N . GLU A 1 87 ? -5.984 -6.481 -2.055 1.00 98.62 87 GLU A N 1
ATOM 697 C CA . GLU A 1 87 ? -7.146 -6.384 -1.175 1.00 98.62 87 GLU A CA 1
ATOM 698 C C . GLU A 1 87 ? -6.965 -7.389 -0.035 1.00 98.62 87 GLU A C 1
ATOM 700 O O . GLU A 1 87 ? -6.801 -8.590 -0.268 1.00 98.62 87 GLU A O 1
ATOM 705 N N . VAL A 1 88 ? -6.983 -6.893 1.199 1.00 98.75 88 VAL A N 1
ATOM 706 C CA . VAL A 1 88 ? -6.723 -7.681 2.405 1.00 98.75 88 VAL A CA 1
ATOM 707 C C . VAL A 1 88 ? -7.942 -7.644 3.316 1.00 98.75 88 VAL A C 1
ATOM 709 O O . VAL A 1 88 ? -8.488 -6.577 3.606 1.00 98.75 88 VAL A O 1
ATOM 712 N N . SER A 1 89 ? -8.376 -8.814 3.769 1.00 98.38 89 SER A N 1
ATOM 713 C CA . SER A 1 89 ? -9.489 -8.967 4.705 1.00 98.38 89 SER A CA 1
ATOM 714 C C . SER A 1 89 ? -9.164 -8.422 6.107 1.00 98.38 89 SER A C 1
ATOM 716 O O . SER A 1 89 ? -7.990 -8.215 6.436 1.00 98.38 89 SER A O 1
ATOM 718 N N . PRO A 1 90 ? -10.173 -8.206 6.977 1.00 96.75 90 PRO A N 1
ATOM 719 C CA . PRO A 1 90 ? -9.942 -7.827 8.372 1.00 96.75 90 PRO A CA 1
ATOM 720 C C . PRO A 1 90 ? -9.006 -8.765 9.137 1.00 96.75 90 PRO A C 1
ATOM 722 O O . PRO A 1 90 ? -8.262 -8.294 9.996 1.00 96.75 90 PRO A O 1
ATOM 725 N N . ASP A 1 91 ? -9.016 -10.053 8.790 1.00 95.88 91 ASP A N 1
ATOM 726 C CA . ASP A 1 91 ? -8.215 -11.092 9.442 1.00 95.88 91 ASP A CA 1
ATOM 727 C C . ASP A 1 91 ? -6.779 -11.176 8.891 1.00 95.88 91 ASP A C 1
ATOM 729 O O . ASP A 1 91 ? -5.961 -11.936 9.400 1.00 95.88 91 ASP A O 1
ATOM 733 N N . GLY A 1 92 ? -6.444 -10.364 7.880 1.00 94.75 92 GLY A N 1
ATOM 734 C CA . GLY A 1 92 ? -5.108 -10.307 7.279 1.00 94.75 92 GLY A CA 1
ATOM 735 C C . GLY A 1 92 ? -4.920 -11.200 6.050 1.00 94.75 92 GLY A C 1
ATOM 736 O O . GLY A 1 92 ? -3.844 -11.187 5.456 1.00 94.75 92 GLY A O 1
ATOM 737 N N . GLU A 1 93 ? -5.957 -11.925 5.628 1.00 97.94 93 GLU A N 1
ATOM 738 C CA . GLU A 1 93 ? -5.911 -12.774 4.431 1.00 97.94 93 GLU A CA 1
ATOM 739 C C . GLU A 1 93 ? -6.002 -11.946 3.148 1.00 97.94 93 GLU A C 1
ATOM 741 O O . GLU A 1 93 ? -6.854 -11.057 3.037 1.00 97.94 93 GLU A O 1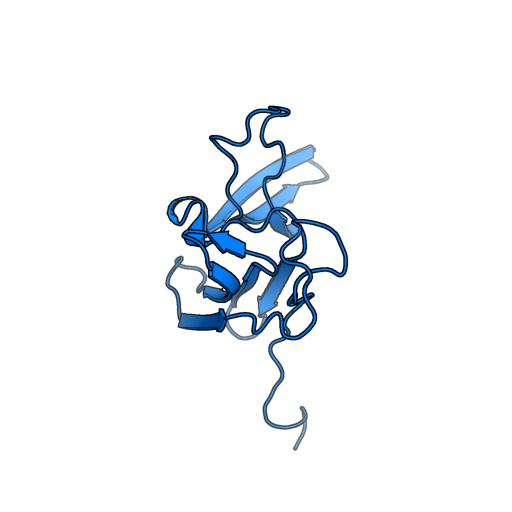
ATOM 746 N N . VAL A 1 94 ? -5.165 -12.267 2.161 1.00 98.44 94 VAL A N 1
ATOM 747 C CA . VAL A 1 94 ? -5.205 -11.658 0.825 1.00 98.44 94 VAL A CA 1
ATOM 748 C C . VAL A 1 94 ? -6.364 -12.262 0.037 1.00 98.44 94 VAL A C 1
ATOM 750 O O . VAL A 1 94 ? -6.379 -13.461 -0.230 1.00 98.44 94 VAL A O 1
ATOM 753 N N . VAL A 1 95 ? -7.330 -11.432 -0.357 1.00 98.12 95 VAL A N 1
ATOM 754 C CA . VAL A 1 95 ? -8.501 -11.864 -1.145 1.00 98.12 95 VAL A CA 1
ATOM 755 C C . VAL A 1 95 ? -8.395 -11.481 -2.620 1.00 98.12 95 VAL A C 1
ATOM 757 O O . VAL A 1 95 ? -9.092 -12.046 -3.461 1.00 98.12 95 VAL A O 1
ATOM 760 N N . PHE A 1 96 ? -7.506 -10.544 -2.942 1.00 98.31 96 PHE A N 1
ATOM 761 C CA . PHE A 1 96 ? -7.139 -10.181 -4.303 1.00 98.31 96 PHE A CA 1
ATOM 762 C C . PHE A 1 96 ? -5.704 -9.656 -4.325 1.00 98.31 96 PHE A C 1
ATOM 764 O O . PHE A 1 96 ? -5.300 -8.908 -3.435 1.00 98.31 96 PHE A O 1
ATOM 771 N N . GLU A 1 97 ? -4.958 -10.009 -5.368 1.00 98.25 97 GLU A N 1
ATOM 772 C CA . GLU A 1 97 ? -3.643 -9.445 -5.658 1.00 98.25 97 GLU A CA 1
ATOM 773 C C . GLU A 1 97 ? -3.487 -9.260 -7.169 1.00 98.25 97 GLU A C 1
ATOM 775 O O . GLU A 1 97 ? -3.816 -10.151 -7.956 1.00 98.25 97 GLU A O 1
ATOM 780 N N . ALA A 1 98 ? -2.959 -8.106 -7.567 1.00 98.12 98 ALA A N 1
ATOM 781 C CA . ALA A 1 98 ? -2.523 -7.837 -8.926 1.00 98.12 98 ALA A CA 1
ATOM 782 C C . ALA A 1 98 ? -1.129 -7.209 -8.921 1.00 98.12 98 ALA A C 1
ATOM 784 O O . ALA A 1 98 ? -0.867 -6.234 -8.216 1.00 98.12 98 ALA A O 1
ATOM 785 N N . GLU A 1 99 ? -0.251 -7.748 -9.761 1.00 98.00 99 GLU A N 1
ATOM 786 C CA . GLU A 1 99 ? 1.050 -7.167 -10.075 1.00 98.00 99 GLU A CA 1
ATOM 787 C C . GLU A 1 99 ? 1.020 -6.627 -11.505 1.00 98.00 99 GLU A C 1
ATOM 789 O O . GLU A 1 99 ? 0.644 -7.338 -12.439 1.00 98.00 99 GLU A O 1
ATOM 794 N N . LEU A 1 100 ? 1.426 -5.370 -11.682 1.00 97.38 100 LEU A N 1
ATOM 795 C CA . LEU A 1 100 ? 1.551 -4.754 -12.998 1.00 97.38 100 LEU A CA 1
ATOM 796 C C . LEU A 1 100 ? 3.019 -4.424 -13.243 1.00 97.38 100 LEU A C 1
ATOM 798 O O . LEU A 1 100 ? 3.555 -3.479 -12.667 1.00 97.38 100 LEU A O 1
ATOM 802 N N . THR A 1 101 ? 3.673 -5.208 -14.101 1.00 96.69 101 THR A N 1
ATOM 803 C CA . THR A 1 101 ? 5.046 -4.930 -14.533 1.00 96.69 101 THR A CA 1
ATOM 804 C C . THR A 1 101 ? 5.076 -3.717 -15.455 1.00 96.69 101 THR A C 1
ATOM 806 O O . THR A 1 101 ? 4.324 -3.637 -16.427 1.00 96.69 101 THR A O 1
ATOM 809 N N . PHE A 1 102 ? 5.972 -2.781 -15.167 1.00 94.94 102 PHE A N 1
ATOM 810 C CA . PHE A 1 102 ? 6.132 -1.564 -15.945 1.00 94.94 102 PHE A CA 1
ATOM 811 C C . PHE A 1 102 ? 6.870 -1.841 -17.248 1.00 94.94 102 PHE A C 1
ATOM 813 O O . PHE A 1 102 ? 7.921 -2.485 -17.268 1.00 94.94 102 PHE A O 1
ATOM 820 N N . ALA A 1 103 ? 6.320 -1.332 -18.349 1.00 93.69 103 ALA A N 1
ATOM 821 C CA . ALA A 1 103 ? 6.946 -1.457 -19.656 1.00 93.69 103 ALA A CA 1
ATOM 822 C C . ALA A 1 103 ? 8.148 -0.514 -19.779 1.00 93.69 103 ALA A C 1
ATOM 824 O O . ALA A 1 103 ? 9.097 -0.829 -20.497 1.00 93.69 103 ALA A O 1
ATOM 825 N N . ASN 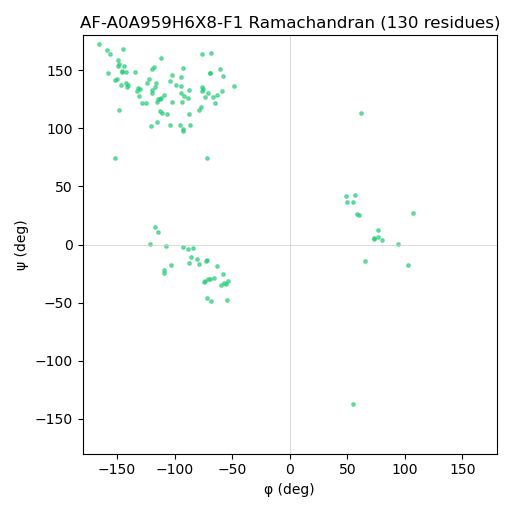A 1 104 ? 8.093 0.646 -19.111 1.00 90.88 104 ASN A N 1
ATOM 826 C CA . ASN A 1 104 ? 9.115 1.690 -19.133 1.00 90.88 104 ASN A CA 1
ATOM 827 C C . ASN A 1 104 ? 9.545 2.059 -20.561 1.00 90.88 104 ASN A C 1
ATOM 829 O O . ASN A 1 104 ? 10.713 2.346 -20.819 1.00 90.88 104 ASN A O 1
ATOM 833 N N . ARG A 1 105 ? 8.596 2.055 -21.511 1.00 91.06 105 ARG A N 1
ATOM 834 C CA . ARG A 1 105 ? 8.868 2.137 -22.961 1.00 91.06 105 ARG A CA 1
ATOM 835 C C . ARG A 1 105 ? 9.700 3.359 -23.359 1.00 91.06 105 ARG A C 1
ATOM 837 O O . ARG A 1 105 ? 10.484 3.280 -24.300 1.00 91.06 105 ARG A O 1
ATOM 844 N N . TYR A 1 106 ? 9.500 4.475 -22.661 1.00 88.94 106 TYR A N 1
ATOM 845 C CA . TYR A 1 106 ? 10.236 5.728 -22.854 1.00 88.94 106 TYR A CA 1
ATOM 846 C C . TYR A 1 106 ? 11.044 6.127 -21.610 1.00 88.94 106 TYR A C 1
ATOM 848 O O . TYR A 1 106 ? 11.478 7.272 -21.492 1.00 88.94 106 TYR A O 1
ATOM 856 N N . GLY A 1 107 ? 11.228 5.196 -20.672 1.00 87.12 107 GLY A N 1
ATOM 857 C CA . GLY A 1 107 ? 12.038 5.410 -19.483 1.00 87.12 107 GLY A CA 1
ATOM 858 C C . GLY A 1 107 ? 13.519 5.506 -19.835 1.00 87.12 107 GLY A C 1
ATOM 859 O O . GLY A 1 107 ? 13.999 4.871 -20.772 1.00 87.12 107 GLY A O 1
ATOM 860 N N . SER A 1 108 ? 14.266 6.301 -19.072 1.00 85.56 108 SER A N 1
ATOM 861 C CA . SER A 1 108 ? 15.717 6.451 -19.265 1.00 85.56 108 SER A CA 1
ATOM 862 C C . SER A 1 108 ? 16.539 5.425 -18.477 1.00 85.56 108 SER A C 1
ATOM 864 O O . SER A 1 108 ? 17.764 5.435 -18.562 1.00 85.56 108 SER A O 1
ATOM 866 N N . GLY A 1 109 ? 15.887 4.579 -17.669 1.00 79.69 109 GLY A N 1
ATOM 867 C CA . GLY A 1 109 ? 16.552 3.672 -16.727 1.00 79.69 109 GLY A CA 1
ATOM 868 C C . GLY A 1 109 ? 17.146 4.372 -15.497 1.00 79.69 109 GLY A C 1
ATOM 869 O O . GLY A 1 109 ? 17.821 3.731 -14.696 1.00 79.69 109 GLY A O 1
ATOM 870 N N . ILE A 1 110 ? 16.906 5.677 -15.337 1.00 81.25 110 ILE A N 1
ATOM 871 C CA . ILE A 1 110 ? 17.330 6.460 -14.173 1.00 81.25 110 ILE A CA 1
ATOM 872 C C . ILE A 1 110 ? 16.246 6.367 -13.090 1.00 81.25 110 ILE A C 1
ATOM 874 O O . ILE A 1 110 ? 15.070 6.583 -13.379 1.00 81.25 110 ILE A O 1
ATOM 878 N N . ASP A 1 111 ? 16.642 6.109 -11.837 1.00 73.56 111 ASP A N 1
ATOM 879 C CA . ASP A 1 111 ? 15.766 6.207 -10.653 1.00 73.56 111 ASP A CA 1
ATOM 880 C C . ASP A 1 111 ? 15.479 7.689 -10.332 1.00 73.56 111 ASP A C 1
ATOM 882 O O . ASP A 1 111 ? 16.084 8.289 -9.441 1.00 73.56 111 ASP A O 1
ATOM 886 N N . ALA A 1 112 ? 14.617 8.318 -11.138 1.00 78.00 112 ALA A N 1
ATOM 887 C CA . ALA A 1 112 ? 14.205 9.713 -11.007 1.00 78.00 112 ALA A CA 1
ATOM 888 C C . ALA A 1 112 ? 12.765 9.939 -11.504 1.00 78.00 112 ALA A C 1
ATOM 890 O O . ALA A 1 112 ? 12.216 9.166 -12.293 1.00 78.00 112 ALA A O 1
ATOM 891 N N . TRP A 1 113 ? 12.142 11.027 -11.040 1.00 82.56 113 TRP A N 1
ATOM 892 C CA . TRP A 1 113 ? 10.759 11.362 -11.386 1.00 82.56 113 TRP A CA 1
ATOM 893 C C . TRP A 1 113 ? 10.570 11.523 -12.899 1.00 82.56 113 TRP A C 1
ATOM 895 O O . TRP A 1 113 ? 11.344 12.220 -13.550 1.00 82.56 113 TRP A O 1
ATOM 905 N N . GLY A 1 114 ? 9.528 10.891 -13.445 1.00 85.31 114 GLY A N 1
ATOM 906 C CA . GLY A 1 114 ? 9.207 10.937 -14.875 1.00 85.31 114 GLY A CA 1
ATOM 907 C C . GLY A 1 114 ? 10.033 10.000 -15.764 1.00 85.31 114 GLY A C 1
ATOM 908 O O . GLY A 1 114 ? 9.857 10.029 -16.978 1.00 85.31 114 GLY A O 1
ATOM 909 N N . HIS A 1 115 ? 10.910 9.167 -15.192 1.00 88.62 115 HIS A N 1
ATOM 910 C CA . HIS A 1 115 ? 11.764 8.236 -15.945 1.00 88.62 115 HIS A CA 1
ATOM 911 C C . HIS A 1 115 ? 11.360 6.758 -15.833 1.00 88.62 115 HIS A C 1
ATOM 913 O O . HIS A 1 115 ? 11.985 5.908 -16.471 1.00 88.62 115 HIS A O 1
ATOM 919 N N . THR A 1 116 ? 10.320 6.458 -15.058 1.00 88.81 116 THR A N 1
ATOM 920 C CA . THR A 1 116 ? 9.700 5.136 -14.917 1.00 88.81 116 THR A CA 1
ATOM 921 C C . THR A 1 116 ? 8.186 5.302 -14.981 1.00 88.81 116 THR A C 1
ATOM 923 O O . THR A 1 116 ? 7.660 6.336 -14.555 1.00 88.81 116 THR A O 1
ATOM 926 N N . ASP A 1 117 ? 7.489 4.296 -15.505 1.00 93.94 117 ASP A N 1
ATOM 927 C CA . ASP A 1 117 ? 6.051 4.179 -15.300 1.00 93.94 117 ASP A CA 1
ATOM 928 C C . ASP A 1 117 ? 5.790 4.050 -13.791 1.00 93.94 117 ASP A C 1
ATOM 930 O O . ASP A 1 117 ? 6.641 3.566 -13.039 1.00 93.94 117 ASP A O 1
ATOM 934 N N . ILE A 1 118 ? 4.623 4.516 -13.354 1.00 94.19 118 ILE A N 1
ATOM 935 C CA . ILE A 1 118 ? 4.145 4.424 -11.973 1.00 94.19 118 ILE A CA 1
ATOM 936 C C . ILE A 1 118 ? 2.637 4.187 -11.990 1.00 94.19 118 ILE A C 1
ATOM 938 O O . ILE A 1 118 ? 1.944 4.639 -12.906 1.00 94.19 118 ILE A O 1
ATOM 942 N N . VAL A 1 119 ? 2.109 3.554 -10.946 1.00 96.56 119 VAL A N 1
ATOM 943 C CA . VAL A 1 119 ? 0.666 3.547 -10.676 1.00 96.56 119 VAL A CA 1
ATOM 944 C C . VAL A 1 119 ? 0.411 4.451 -9.488 1.00 96.56 119 VAL A C 1
ATOM 946 O O . VAL A 1 119 ? 0.853 4.164 -8.380 1.00 96.56 119 VAL A O 1
ATOM 949 N N . TYR A 1 120 ? -0.268 5.573 -9.737 1.00 95.81 120 TYR A N 1
ATOM 950 C CA . TYR A 1 120 ? -0.436 6.606 -8.718 1.00 95.81 120 TYR A CA 1
ATOM 951 C C . TYR A 1 120 ? -1.332 6.136 -7.568 1.00 95.81 120 TYR A C 1
ATOM 953 O O . TYR A 1 120 ? -0.968 6.291 -6.405 1.00 95.81 120 TYR A O 1
ATOM 961 N N . ARG A 1 121 ? -2.489 5.569 -7.927 1.00 97.25 121 ARG A N 1
ATOM 962 C CA . ARG A 1 121 ? -3.584 5.137 -7.053 1.00 97.25 121 ARG A CA 1
ATOM 963 C C . ARG A 1 121 ? -4.413 4.053 -7.732 1.00 97.25 121 ARG A C 1
ATOM 965 O O . ARG A 1 121 ? -4.323 3.908 -8.955 1.00 97.25 121 ARG A O 1
ATOM 972 N N . SER A 1 122 ? -5.222 3.327 -6.968 1.00 97.25 122 SER A N 1
ATOM 973 C CA . SER A 1 122 ? -6.173 2.353 -7.511 1.00 97.25 122 SER A CA 1
ATOM 974 C C . SER A 1 122 ? -7.459 2.379 -6.705 1.00 97.25 122 SER A C 1
ATOM 976 O O . SER A 1 122 ? -7.390 2.383 -5.488 1.00 97.25 122 SER A O 1
ATOM 978 N N . GLU A 1 123 ? -8.600 2.295 -7.378 1.00 96.31 123 GLU A N 1
ATOM 979 C CA . GLU A 1 123 ? -9.916 2.380 -6.747 1.00 96.31 123 GLU A CA 1
ATOM 980 C C . GLU A 1 123 ? -10.727 1.120 -7.050 1.00 96.31 123 GLU A C 1
ATOM 982 O O . GLU A 1 123 ? -10.708 0.605 -8.176 1.00 96.31 123 GLU A O 1
ATOM 987 N N . ARG A 1 124 ? -11.501 0.645 -6.070 1.00 93.56 124 ARG A N 1
ATOM 988 C CA . ARG A 1 124 ? -12.462 -0.443 -6.283 1.00 93.56 124 ARG A CA 1
ATOM 989 C C . ARG A 1 124 ? -13.787 0.129 -6.772 1.00 93.56 124 ARG A C 1
ATOM 991 O O . ARG A 1 124 ? -14.588 0.628 -5.987 1.00 93.56 124 ARG A O 1
ATOM 998 N N . LEU A 1 125 ? -14.040 0.005 -8.071 1.00 91.50 125 LEU A N 1
ATOM 999 C CA . LEU A 1 125 ? -15.283 0.465 -8.690 1.00 91.50 125 LEU A CA 1
ATOM 1000 C C . LEU A 1 125 ? -16.319 -0.666 -8.788 1.00 91.50 125 LEU A C 1
ATOM 1002 O O . LEU A 1 125 ? -15.951 -1.818 -9.042 1.00 91.50 125 LEU A O 1
ATOM 1006 N N . PRO A 1 126 ? -17.619 -0.370 -8.619 1.00 87.19 126 PRO A N 1
ATOM 1007 C CA . PRO A 1 126 ? -18.661 -1.336 -8.920 1.00 87.19 126 PRO A CA 1
ATOM 1008 C C . PRO A 1 126 ? -18.748 -1.562 -10.438 1.00 87.19 126 PRO A C 1
ATOM 1010 O O . PRO A 1 126 ? -18.523 -0.654 -11.237 1.00 87.19 126 PRO A O 1
ATOM 1013 N N . VAL A 1 127 ? -19.096 -2.786 -10.842 1.00 83.62 127 VAL A N 1
ATOM 1014 C CA . VAL A 1 127 ? -19.263 -3.140 -12.267 1.00 83.62 127 VAL A CA 1
ATOM 1015 C C . VAL A 1 127 ? -20.491 -2.451 -12.876 1.00 83.62 127 VAL A C 1
ATOM 1017 O O . VAL A 1 127 ? -20.494 -2.128 -14.061 1.00 83.62 127 VAL A O 1
ATOM 1020 N N . TYR A 1 128 ? -21.515 -2.195 -12.057 1.00 85.44 128 TYR A N 1
ATOM 1021 C CA . TYR A 1 128 ? -22.730 -1.474 -12.433 1.00 85.44 128 TYR A CA 1
ATOM 1022 C C . TYR A 1 128 ? -22.890 -0.214 -11.572 1.00 85.44 128 TYR A C 1
ATOM 1024 O O . TYR A 1 128 ? -22.442 -0.215 -10.424 1.00 85.44 128 TYR A O 1
ATOM 1032 N N . PRO A 1 129 ? -23.538 0.848 -12.080 1.00 79.38 129 PRO A N 1
ATOM 1033 C CA . PRO A 1 129 ? -23.884 2.009 -11.267 1.00 79.38 129 PRO A CA 1
ATOM 1034 C C . PRO A 1 129 ? -24.754 1.606 -10.070 1.00 79.38 129 PRO A C 1
ATOM 1036 O O . PRO A 1 129 ? -25.600 0.719 -10.187 1.00 79.38 129 PRO A O 1
ATOM 1039 N N . GLU A 1 130 ? -24.587 2.273 -8.929 1.00 73.44 130 GLU A N 1
ATOM 1040 C CA . GLU A 1 130 ? -25.483 2.073 -7.787 1.00 73.44 130 GLU A CA 1
ATOM 1041 C C . GLU A 1 130 ? -26.905 2.554 -8.148 1.00 73.44 130 GLU A C 1
ATOM 1043 O O . GLU A 1 130 ? -27.092 3.718 -8.504 1.00 73.44 130 GLU A O 1
ATOM 1048 N N . GLY A 1 131 ? -27.905 1.663 -8.066 1.00 65.50 131 GLY A N 1
ATOM 1049 C CA . GLY A 1 131 ? -29.328 2.012 -8.223 1.00 65.50 131 GLY A CA 1
ATOM 1050 C C . GLY A 1 131 ? -30.037 1.582 -9.518 1.00 65.50 131 GLY A C 1
ATOM 1051 O O . GLY A 1 131 ? -31.003 2.246 -9.897 1.00 65.50 131 GLY A O 1
ATOM 1052 N N . GLN A 1 132 ? -29.605 0.503 -10.183 1.00 43.53 132 GLN A N 1
ATOM 1053 C CA . GLN A 1 132 ? -30.423 -0.215 -11.183 1.00 43.53 132 GLN A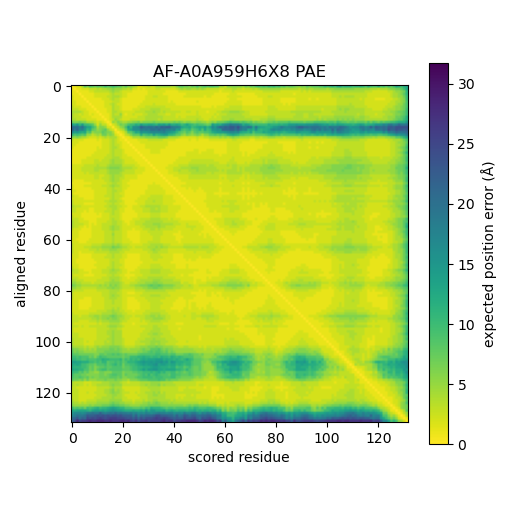 CA 1
ATOM 1054 C C . GLN A 1 132 ? -31.142 -1.424 -10.586 1.00 43.53 132 GLN A C 1
ATOM 1056 O O . GLN A 1 132 ? -30.519 -2.129 -9.760 1.00 43.53 132 GLN A O 1
#

Radius of gyration: 16.34 Å; Cα contacts (8 Å, |Δi|>4): 287; chains: 1; bounding box: 51×26×49 Å

Secondary structure (DSSP, 8-state):
-EEEEEE--TTGGG-SS-TT---EEEEEEEETTTTEEEEEEEESGGGGGGT-BSS-EEEEEETTTTEEEEEEEEEEETTEEEEEEEEE-TTS-EEEEEEEE---TT--S-SSTTSS----------SS-TT-

Solvent-accessible surface area (backbone atoms only — not comparable to full-atom values): 7692 Å² total; per-residue (Å²): 91,77,48,73,41,57,44,35,28,63,46,50,93,81,37,90,77,57,86,81,43,26,11,28,44,38,31,33,41,39,40,79,89,80,69,45,75,42,80,76,49,73,46,45,56,93,52,27,58,84,45,21,10,68,51,55,51,30,56,44,78,38,83,92,78,56,24,38,41,36,26,28,10,43,24,71,42,97,94,40,48,30,27,42,40,36,33,28,40,81,89,68,49,77,79,44,77,49,76,49,74,52,79,40,88,85,36,76,82,51,99,49,92,90,22,54,67,69,43,63,66,79,81,93,73,74,97,61,75,94,88,123

Nearest PDB structures (foldseek):
  3ets-assembly1_A  TM=9.143E-01  e=4.215E-07  Escherichia coli CFT073
  3ett-assembly1_A  TM=9.159E-01  e=1.403E-06  Escherichia coli CFT073
  3elq-assembly1_A  TM=9.134E-01  e=1.654E-06  Escherichia coli CFT073
  4p05-assembly1_A  TM=9.131E-01  e=2.296E-06  Escherichia coli CFT073
  4p04-assembly1_B  TM=9.142E-01  e=3.017E-06  Escherichia coli

Foldseek 3Di:
DKDWDWALQQCPVVNPPCPQGWIKTWMWDADPPVRDIDTDDIDGSVVGLVLHANDAKDWDQDVVQRWIWIKSKFGDPPNWTWIKIFIAHPVGDTPDIDIGTWPQVVAPPDPDPPRTDIDRYDDDDDPDDPDD